Protein AF-A0A848P6I9-F1 (afdb_monomer)

Radius of gyration: 17.25 Å; Cα contacts (8 Å, |Δi|>4): 77; chains: 1; bounding box: 46×37×54 Å

pLDDT: mean 82.6, std 16.69, range [37.19, 96.75]

Organism: NCBI:txid190721

Secondary structure (DSSP, 8-state):
--------PPP-----HHHHHHHHHHHHHHHHHHHHHHHHH----HHHHHHIIIIIITTS-HHHHHHHHHHHHHHHHHHHTT----TTT--HHHHHTT-

Structure (mmCIF, N/CA/C/O backbone):
data_AF-A0A848P6I9-F1
#
_entry.id   AF-A0A848P6I9-F1
#
loop_
_atom_site.group_PDB
_atom_site.id
_atom_site.type_symbol
_atom_site.label_atom_id
_atom_site.label_alt_id
_atom_site.label_comp_id
_atom_site.label_asym_id
_atom_site.label_entity_id
_atom_site.label_seq_id
_atom_site.pdbx_PDB_ins_code
_atom_site.Cartn_x
_atom_site.Cartn_y
_atom_site.Cartn_z
_atom_site.occupancy
_atom_site.B_iso_or_equiv
_atom_site.auth_seq_id
_atom_site.auth_comp_id
_atom_site.auth_asym_id
_atom_site.auth_atom_id
_atom_site.pdbx_PDB_model_num
ATOM 1 N N . MET A 1 1 ? 28.648 28.139 -34.231 1.00 37.56 1 MET A N 1
ATOM 2 C CA . MET A 1 1 ? 28.642 27.137 -33.144 1.00 37.56 1 MET A CA 1
ATOM 3 C C . MET A 1 1 ? 27.203 27.001 -32.671 1.00 37.56 1 MET A C 1
ATOM 5 O O . MET A 1 1 ? 26.698 27.928 -32.055 1.00 37.56 1 MET A O 1
ATOM 9 N N . GLN A 1 2 ? 26.498 25.951 -33.099 1.00 37.19 2 GLN A N 1
ATOM 10 C CA . GLN A 1 2 ? 25.081 25.736 -32.779 1.00 37.19 2 GLN A CA 1
ATOM 11 C C . GLN A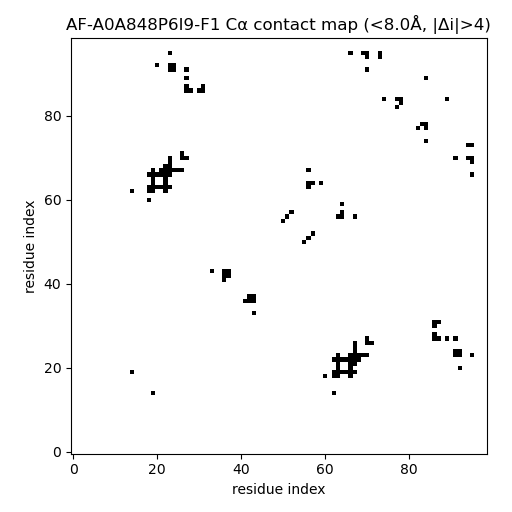 1 2 ? 24.956 24.775 -31.595 1.00 37.19 2 GLN A C 1
ATOM 13 O O . GLN A 1 2 ? 25.597 23.728 -31.566 1.00 37.19 2 GLN A O 1
ATOM 18 N N . PHE A 1 3 ? 24.135 25.170 -30.624 1.00 42.81 3 PHE A N 1
ATOM 19 C CA . PHE A 1 3 ? 23.720 24.360 -29.488 1.00 42.81 3 PHE A CA 1
ATOM 20 C C . PHE A 1 3 ? 22.818 23.219 -29.966 1.00 42.81 3 PHE A C 1
ATOM 22 O O . PHE A 1 3 ? 21.807 23.469 -30.617 1.00 42.81 3 PHE A O 1
ATOM 29 N N . ALA A 1 4 ? 23.143 21.984 -29.593 1.00 39.16 4 ALA A N 1
ATOM 30 C CA . ALA A 1 4 ? 22.232 20.852 -29.709 1.00 39.16 4 ALA A CA 1
ATOM 31 C C . ALA A 1 4 ? 22.104 20.177 -28.338 1.00 39.16 4 ALA A C 1
ATOM 33 O O . ALA A 1 4 ? 22.906 19.327 -27.961 1.00 39.16 4 ALA A O 1
ATOM 34 N N . HIS A 1 5 ? 21.089 20.583 -27.572 1.00 48.22 5 HIS A N 1
ATOM 35 C C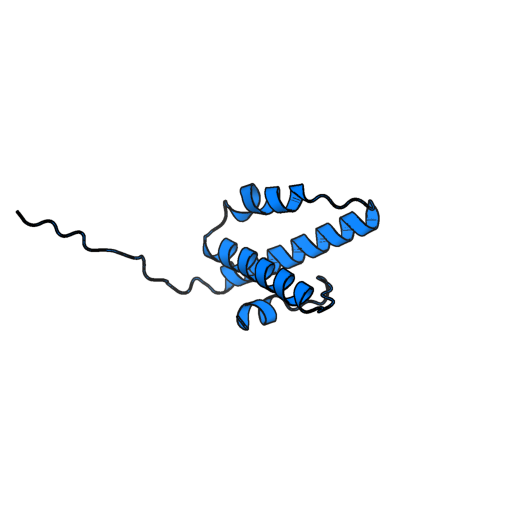A . HIS A 1 5 ? 20.537 19.760 -26.499 1.00 48.22 5 HIS A CA 1
ATOM 36 C C . HIS A 1 5 ? 19.760 18.613 -27.153 1.00 48.22 5 HIS A C 1
ATOM 38 O O . HIS A 1 5 ? 18.611 18.785 -27.553 1.00 48.22 5 HIS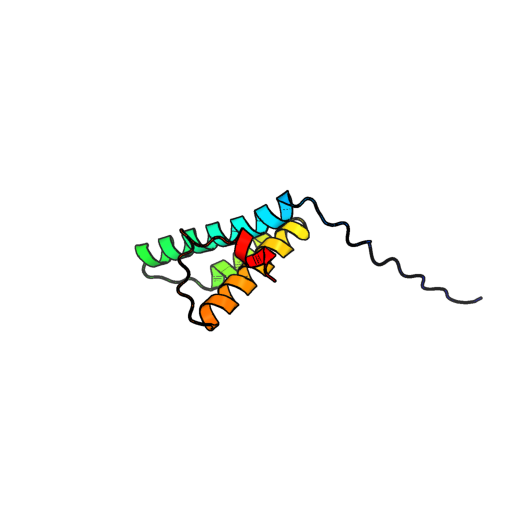 A O 1
ATOM 44 N N . SER A 1 6 ? 20.403 17.455 -27.307 1.00 46.88 6 SER A N 1
ATOM 45 C CA . SER A 1 6 ? 19.722 16.220 -27.694 1.00 46.88 6 SER A CA 1
ATOM 46 C C . SER A 1 6 ? 19.358 15.461 -26.423 1.00 46.88 6 SER A C 1
ATOM 48 O O . SER A 1 6 ? 20.207 15.039 -25.640 1.00 46.88 6 SER A O 1
ATOM 50 N N . GLY A 1 7 ? 18.053 15.394 -26.173 1.00 52.12 7 GLY A N 1
ATOM 51 C CA . GLY A 1 7 ? 17.484 14.696 -25.039 1.00 52.12 7 GLY A CA 1
ATOM 52 C C . GLY A 1 7 ? 17.762 13.200 -25.101 1.00 52.12 7 GLY A C 1
ATOM 53 O O . GLY A 1 7 ? 17.514 12.546 -26.109 1.00 52.12 7 GLY A O 1
ATOM 54 N N . HIS A 1 8 ? 18.168 12.653 -23.964 1.00 45.28 8 HIS A N 1
ATOM 55 C CA . HIS A 1 8 ? 17.961 11.250 -23.655 1.00 45.28 8 HIS A CA 1
ATOM 56 C C . HIS A 1 8 ? 17.001 11.179 -22.474 1.00 45.28 8 HIS A C 1
ATOM 58 O O . HIS A 1 8 ? 17.391 11.214 -21.311 1.00 45.28 8 HIS A O 1
ATOM 64 N N . ARG A 1 9 ? 15.707 11.092 -22.792 1.00 52.47 9 ARG A N 1
ATOM 65 C CA . ARG A 1 9 ? 14.740 10.472 -21.888 1.00 52.47 9 ARG A CA 1
ATOM 66 C C . ARG A 1 9 ? 15.190 9.008 -21.790 1.00 52.47 9 ARG A C 1
ATOM 68 O O . ARG A 1 9 ? 15.261 8.372 -22.845 1.00 52.47 9 ARG A O 1
ATOM 75 N N . PRO A 1 10 ? 15.578 8.473 -20.618 1.00 52.16 10 PRO A N 1
ATOM 76 C CA . PRO A 1 10 ? 15.892 7.056 -20.540 1.00 52.16 10 PRO A CA 1
ATOM 77 C C . PRO A 1 10 ? 14.640 6.305 -20.983 1.00 52.16 10 PRO A C 1
ATOM 79 O O . PRO A 1 10 ? 13.532 6.623 -20.542 1.00 52.16 10 PRO A O 1
ATOM 82 N N . ALA A 1 11 ? 14.817 5.387 -21.932 1.00 52.06 11 ALA A N 1
ATOM 83 C CA . ALA A 1 11 ? 13.762 4.497 -22.373 1.00 52.06 11 ALA A CA 1
ATOM 84 C C . ALA A 1 11 ? 13.086 3.913 -21.128 1.00 52.06 11 ALA A C 1
ATOM 86 O O . ALA A 1 11 ? 13.770 3.382 -20.251 1.00 52.06 11 ALA A O 1
ATOM 87 N N . SER A 1 12 ? 11.763 4.053 -21.040 1.00 55.94 12 SER A N 1
ATOM 88 C CA . SER A 1 12 ? 10.929 3.312 -20.102 1.00 55.94 12 SER A CA 1
ATOM 89 C C . SER A 1 12 ? 11.064 1.832 -20.447 1.00 55.94 12 SER A C 1
ATOM 91 O O . SER A 1 12 ? 10.238 1.272 -21.161 1.00 55.94 12 SER A O 1
ATOM 93 N N . TYR A 1 13 ? 12.159 1.207 -20.019 1.00 50.09 13 TYR A N 1
ATOM 94 C CA . TYR A 1 13 ? 12.227 -0.237 -19.971 1.00 50.09 13 TYR A CA 1
ATOM 95 C C . TYR A 1 13 ? 11.110 -0.659 -19.021 1.00 50.09 13 TYR A C 1
ATOM 97 O O . TYR A 1 13 ? 11.087 -0.161 -17.894 1.00 50.09 13 TYR A O 1
ATOM 105 N N . PRO A 1 14 ? 10.158 -1.506 -19.454 1.00 56.78 14 PRO A N 1
ATOM 106 C CA . PRO A 1 14 ? 9.246 -2.120 -18.517 1.00 56.78 14 PRO A CA 1
ATOM 107 C C . PRO A 1 14 ? 10.126 -2.917 -17.571 1.00 56.78 14 PRO A C 1
ATOM 109 O O . PRO A 1 14 ? 10.786 -3.892 -17.940 1.00 56.78 14 PRO A O 1
ATOM 112 N N . SER A 1 15 ? 10.224 -2.404 -16.364 1.00 53.44 15 SER A N 1
ATOM 113 C CA . SER A 1 15 ? 11.0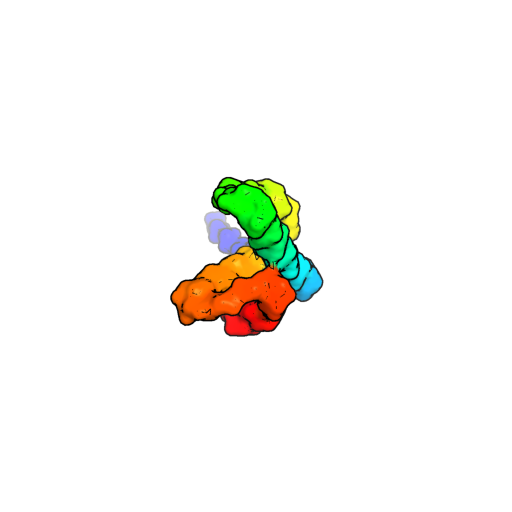48 -2.982 -15.336 1.00 53.44 15 SER A CA 1
ATOM 114 C C . SER A 1 15 ? 10.553 -4.384 -15.022 1.00 53.44 15 SER A C 1
ATOM 116 O O . SER A 1 15 ? 9.392 -4.704 -15.303 1.00 53.44 15 SER A O 1
ATOM 118 N N . PRO A 1 16 ? 11.403 -5.256 -14.456 1.00 62.28 16 PRO A N 1
ATOM 119 C CA . PRO A 1 16 ? 10.999 -6.618 -14.168 1.00 62.28 16 PRO A CA 1
ATOM 120 C C . PRO A 1 16 ? 9.690 -6.582 -13.367 1.00 62.28 16 PRO A C 1
ATOM 122 O O . PRO A 1 16 ? 9.686 -5.977 -12.288 1.00 62.28 16 PRO A O 1
ATOM 125 N N . PRO A 1 17 ? 8.606 -7.229 -13.844 1.00 71.12 17 PRO A N 1
ATOM 126 C CA . PRO A 1 17 ? 7.286 -7.182 -13.205 1.00 71.12 17 PRO A CA 1
ATOM 127 C C . PRO A 1 17 ? 7.356 -7.457 -11.698 1.00 71.12 17 PRO A C 1
ATOM 129 O O . PRO A 1 17 ? 6.624 -6.882 -10.903 1.00 71.12 17 PRO A O 1
ATOM 132 N N . LYS A 1 18 ? 8.347 -8.262 -11.302 1.00 89.62 18 LYS A N 1
ATOM 133 C CA . LYS A 1 18 ? 8.658 -8.638 -9.926 1.00 89.62 18 LYS A CA 1
ATOM 134 C C . LYS A 1 18 ? 8.897 -7.458 -8.976 1.00 89.62 18 LYS A C 1
ATOM 136 O O . LYS A 1 18 ? 8.465 -7.554 -7.834 1.00 89.62 18 LYS A O 1
ATOM 141 N N . LEU A 1 19 ? 9.586 -6.384 -9.382 1.00 92.94 19 LEU A N 1
ATOM 142 C CA . LEU A 1 19 ? 9.873 -5.260 -8.470 1.00 92.94 19 LEU A CA 1
ATOM 143 C C . LEU A 1 19 ? 8.647 -4.375 -8.258 1.00 92.94 19 LEU A C 1
ATOM 145 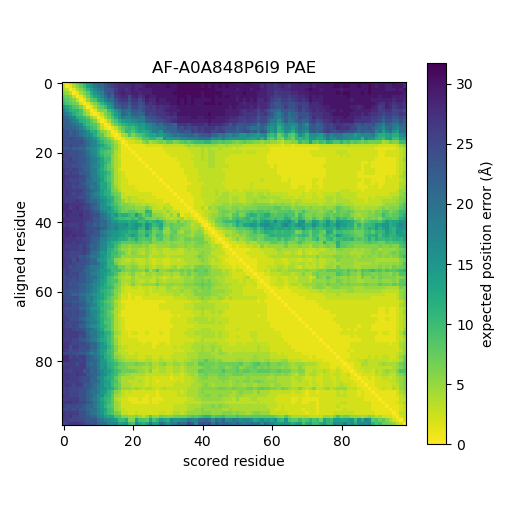O O . LEU A 1 19 ? 8.343 -4.022 -7.121 1.00 92.94 19 LEU A O 1
ATOM 149 N N . TYR A 1 20 ? 7.926 -4.084 -9.337 1.00 93.94 20 TYR A N 1
ATOM 150 C CA . TYR A 1 20 ? 6.666 -3.351 -9.281 1.00 93.94 20 TYR A CA 1
ATOM 151 C C . TYR A 1 20 ? 5.624 -4.096 -8.435 1.00 93.94 20 TYR A C 1
ATOM 153 O O . TYR A 1 20 ? 5.098 -3.557 -7.461 1.00 93.94 20 TYR A O 1
ATOM 161 N N . GLU A 1 21 ? 5.399 -5.383 -8.722 1.00 95.69 21 GLU A N 1
ATOM 162 C CA . GLU A 1 21 ? 4.483 -6.227 -7.946 1.00 95.69 21 GLU A CA 1
ATOM 163 C C . GLU A 1 21 ? 4.922 -6.347 -6.477 1.00 95.69 21 GLU A C 1
ATOM 165 O O . GLU A 1 21 ? 4.081 -6.331 -5.576 1.00 95.69 21 GLU A O 1
ATOM 170 N N . ALA A 1 22 ? 6.232 -6.411 -6.201 1.00 95.50 22 ALA A N 1
ATOM 171 C CA . ALA A 1 22 ? 6.744 -6.417 -4.832 1.00 95.50 22 ALA A CA 1
ATOM 172 C C . ALA A 1 22 ? 6.411 -5.122 -4.076 1.00 95.50 22 ALA A C 1
ATOM 174 O O . ALA A 1 22 ? 6.034 -5.204 -2.904 1.00 95.50 22 ALA A O 1
ATOM 175 N N . GLY A 1 23 ? 6.504 -3.961 -4.732 1.00 95.62 23 GLY A N 1
ATOM 176 C CA . GLY A 1 23 ? 6.097 -2.670 -4.175 1.00 95.62 23 GLY A CA 1
ATOM 177 C C . GLY A 1 23 ? 4.606 -2.617 -3.846 1.00 95.62 23 GLY A C 1
ATOM 178 O O . GLY A 1 23 ? 4.226 -2.290 -2.720 1.00 95.62 23 GLY A O 1
ATOM 179 N N . ALA A 1 24 ? 3.759 -3.046 -4.784 1.00 96.75 24 ALA A N 1
ATOM 180 C CA . ALA A 1 24 ? 2.309 -3.103 -4.591 1.00 96.75 24 ALA A CA 1
ATOM 181 C C . ALA A 1 24 ? 1.917 -4.032 -3.425 1.00 96.75 24 ALA A C 1
ATOM 183 O O . ALA A 1 24 ? 1.136 -3.675 -2.539 1.00 96.75 24 ALA A O 1
ATOM 184 N N . LEU A 1 25 ? 2.529 -5.218 -3.356 1.00 96.25 25 LEU A N 1
ATOM 185 C CA . LEU A 1 25 ? 2.330 -6.153 -2.246 1.00 96.25 25 LEU A CA 1
ATOM 186 C C . LEU A 1 25 ? 2.856 -5.606 -0.914 1.00 96.25 25 LEU A C 1
ATOM 188 O O . LEU A 1 25 ? 2.316 -5.942 0.142 1.00 96.25 25 LEU A O 1
ATOM 192 N N . ALA A 1 26 ? 3.913 -4.796 -0.929 1.00 95.88 26 ALA A N 1
ATOM 193 C CA . ALA A 1 26 ? 4.444 -4.181 0.279 1.00 95.88 26 ALA A CA 1
ATOM 194 C C . ALA A 1 26 ? 3.475 -3.164 0.881 1.00 95.88 26 ALA A C 1
ATOM 196 O O . ALA A 1 26 ? 3.294 -3.176 2.099 1.00 95.88 26 ALA A O 1
ATOM 197 N N . LEU A 1 27 ? 2.775 -2.376 0.060 1.00 96.44 27 LEU A N 1
ATOM 198 C CA . LEU A 1 27 ? 1.702 -1.524 0.565 1.00 96.44 27 LEU A CA 1
ATOM 199 C C . LEU A 1 27 ? 0.606 -2.350 1.240 1.00 96.44 27 LEU A C 1
ATOM 201 O O . LEU A 1 27 ? 0.200 -2.033 2.356 1.00 96.44 27 LEU A O 1
ATOM 205 N N . ARG A 1 28 ? 0.131 -3.425 0.601 1.00 96.25 28 ARG A N 1
ATOM 206 C CA . ARG A 1 28 ? -0.905 -4.278 1.204 1.00 96.25 28 ARG A CA 1
ATOM 207 C C . ARG A 1 28 ? -0.470 -4.794 2.580 1.00 96.25 28 ARG A C 1
ATOM 209 O O . ARG A 1 28 ? -1.257 -4.755 3.523 1.00 96.25 28 ARG A O 1
ATOM 216 N N . ARG A 1 29 ? 0.790 -5.221 2.723 1.00 95.25 29 ARG A N 1
ATOM 217 C CA . ARG A 1 29 ? 1.354 -5.635 4.022 1.00 95.25 29 ARG A CA 1
ATOM 218 C C . ARG A 1 29 ? 1.399 -4.485 5.027 1.00 95.25 29 ARG A C 1
ATOM 220 O O . ARG A 1 29 ? 1.046 -4.698 6.184 1.00 95.25 29 ARG A O 1
ATOM 227 N N . PHE A 1 30 ? 1.798 -3.289 4.596 1.00 93.12 30 PHE A N 1
ATOM 228 C CA . PHE A 1 30 ? 1.773 -2.092 5.434 1.00 93.12 30 PHE A CA 1
ATOM 229 C C . PHE A 1 30 ? 0.355 -1.825 5.960 1.00 93.12 30 PHE A C 1
ATOM 231 O O . PHE A 1 30 ? 0.162 -1.751 7.170 1.00 93.12 30 PHE A O 1
ATOM 238 N N . LEU A 1 31 ? -0.659 -1.818 5.088 1.00 92.44 31 LEU A N 1
ATOM 239 C CA . LEU A 1 31 ? -2.060 -1.613 5.475 1.00 92.44 31 LEU A CA 1
ATOM 240 C C . LEU A 1 31 ? -2.557 -2.675 6.469 1.00 92.44 31 LEU A C 1
ATOM 242 O O . LEU A 1 31 ? -3.203 -2.336 7.460 1.00 92.44 31 LEU A O 1
ATOM 246 N N . GLN A 1 32 ? -2.211 -3.949 6.259 1.00 92.50 32 GLN A N 1
ATOM 247 C CA . GLN A 1 32 ? -2.537 -5.031 7.199 1.00 92.50 32 GLN A CA 1
ATOM 248 C C . GLN A 1 32 ? -1.911 -4.799 8.582 1.00 92.50 32 GLN A C 1
ATOM 250 O O . GLN A 1 32 ? -2.561 -5.012 9.610 1.00 92.50 32 GLN A O 1
ATOM 255 N N . GLN A 1 33 ? -0.648 -4.365 8.625 1.00 89.12 33 GLN A N 1
ATOM 256 C CA . GLN A 1 33 ? 0.051 -4.058 9.872 1.00 89.12 33 GLN A CA 1
ATOM 257 C C . GLN A 1 33 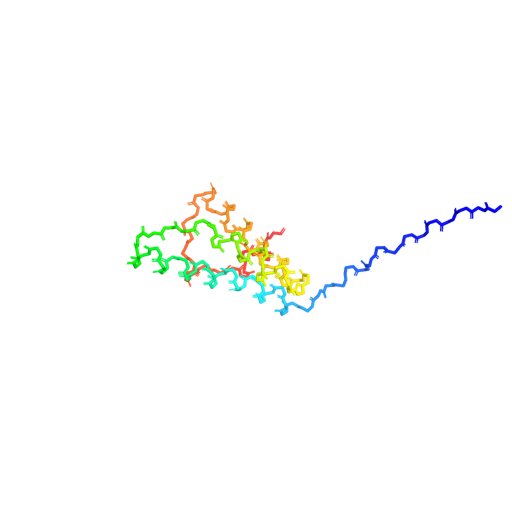? -0.567 -2.847 10.572 1.00 89.12 33 GLN A C 1
ATOM 259 O O . GLN A 1 33 ? -0.827 -2.918 11.774 1.00 89.12 33 GLN A O 1
ATOM 264 N N . THR A 1 34 ? -0.874 -1.780 9.832 1.00 87.75 34 THR A N 1
ATOM 265 C CA . THR A 1 34 ? -1.556 -0.595 10.360 1.00 87.75 34 THR A CA 1
ATOM 266 C C . THR A 1 34 ? -2.919 -0.963 10.933 1.00 87.75 34 THR A C 1
ATOM 268 O O . THR A 1 34 ? -3.195 -0.634 12.081 1.00 87.75 34 THR A O 1
ATOM 271 N N . GLN A 1 35 ? -3.746 -1.717 10.204 1.00 87.19 35 GLN A N 1
ATOM 272 C CA . GLN A 1 35 ? -5.067 -2.141 10.675 1.00 87.19 35 GLN A CA 1
ATOM 273 C C . GLN A 1 35 ? -4.969 -3.003 11.941 1.00 87.19 35 GLN A C 1
ATOM 275 O O . GLN A 1 35 ? -5.732 -2.815 12.888 1.00 87.19 35 GLN A O 1
ATOM 280 N N . LYS A 1 36 ? -4.000 -3.926 11.996 1.00 85.31 36 LYS A N 1
ATOM 281 C CA . LYS A 1 36 ? -3.734 -4.747 13.186 1.00 85.31 36 LYS A CA 1
ATOM 282 C C . LYS A 1 36 ? -3.266 -3.907 14.373 1.00 85.31 36 LYS A C 1
ATOM 284 O O . LYS A 1 36 ? -3.648 -4.215 15.501 1.00 85.31 36 LYS A O 1
ATOM 289 N N . SER A 1 37 ? -2.452 -2.880 14.127 1.00 81.56 37 SER A N 1
ATOM 290 C CA . SER A 1 37 ? -2.020 -1.925 15.147 1.00 81.56 37 SER A CA 1
ATOM 291 C C . SER A 1 37 ? -3.220 -1.154 15.689 1.00 81.56 37 SER A C 1
ATOM 293 O O . SER A 1 37 ? -3.526 -1.294 16.867 1.00 81.56 37 SER A O 1
ATOM 295 N N . VAL A 1 38 ? -4.001 -0.497 14.822 1.00 82.94 38 VAL A N 1
ATOM 296 C CA . VAL A 1 38 ? -5.210 0.252 15.212 1.00 82.94 38 VAL A CA 1
ATOM 297 C C . VAL A 1 38 ? -6.199 -0.631 15.970 1.00 82.94 38 VAL A C 1
ATOM 299 O O . VAL A 1 38 ? -6.731 -0.213 16.991 1.00 82.94 38 VAL A O 1
ATOM 302 N N . TYR A 1 39 ? -6.430 -1.870 15.532 1.00 81.00 39 TYR A N 1
ATOM 303 C CA . TYR A 1 39 ? -7.331 -2.782 16.240 1.00 81.00 39 TYR A CA 1
ATOM 304 C C . TYR A 1 39 ? -6.849 -3.104 17.665 1.00 81.00 39 TYR A C 1
ATOM 306 O O . TYR A 1 39 ? -7.660 -3.240 18.578 1.00 81.00 39 TYR A O 1
ATOM 314 N N . ARG A 1 40 ? -5.531 -3.237 17.863 1.00 80.62 40 ARG A N 1
ATOM 315 C CA . ARG A 1 40 ? -4.929 -3.613 19.151 1.00 80.62 40 ARG A CA 1
ATOM 316 C C . ARG A 1 40 ? -4.743 -2.430 20.095 1.00 80.62 40 ARG A C 1
ATOM 318 O O . ARG A 1 40 ? -5.035 -2.571 21.276 1.00 80.62 40 ARG A O 1
ATOM 325 N N . SER A 1 41 ? -4.240 -1.305 19.597 1.00 80.38 41 SER A N 1
ATOM 326 C CA . SER A 1 41 ? -3.908 -0.125 20.403 1.00 80.38 41 SER A CA 1
ATOM 327 C C . SER A 1 41 ? -5.003 0.941 20.405 1.00 80.38 41 SER A C 1
ATOM 329 O O . SER A 1 41 ? -4.954 1.838 21.234 1.00 80.38 41 SER A O 1
ATOM 331 N N . ARG A 1 42 ? -5.995 0.855 19.503 1.00 75.69 42 ARG A N 1
ATOM 332 C CA . ARG A 1 42 ? -6.987 1.913 19.212 1.00 75.69 42 ARG A CA 1
ATOM 333 C C . ARG A 1 42 ? -6.377 3.242 18.762 1.00 75.69 42 ARG A C 1
ATOM 335 O O . ARG A 1 42 ? -7.070 4.254 18.742 1.00 75.69 42 ARG A O 1
ATOM 342 N N . GLU A 1 43 ? -5.119 3.234 18.336 1.00 74.25 43 GLU A N 1
ATOM 343 C CA . GLU A 1 43 ? -4.417 4.440 17.912 1.00 74.25 43 GLU A CA 1
ATOM 344 C C . GLU A 1 43 ? -4.036 4.361 16.436 1.00 74.25 43 GLU A C 1
ATOM 346 O O . GLU A 1 43 ? -3.268 3.495 16.003 1.00 74.25 43 GLU A O 1
ATOM 351 N N . PHE A 1 44 ? -4.559 5.307 15.658 1.00 72.31 44 PHE A N 1
ATOM 352 C CA . PHE A 1 44 ? -4.098 5.554 14.301 1.00 72.31 44 PHE A CA 1
ATOM 353 C C . PHE A 1 44 ? -2.939 6.547 14.334 1.00 72.31 44 PHE A C 1
ATOM 355 O O . PHE A 1 44 ? -3.057 7.626 14.909 1.00 72.31 44 PHE A O 1
ATOM 362 N N . HIS A 1 45 ? -1.833 6.186 13.688 1.00 77.19 45 HIS A N 1
ATOM 363 C CA . HIS A 1 45 ? -0.618 6.993 13.646 1.00 77.19 45 HIS A CA 1
ATOM 364 C C . HIS A 1 45 ? -0.340 7.451 12.207 1.00 77.19 45 HIS A C 1
ATOM 366 O O . HIS A 1 45 ? 0.464 6.827 11.511 1.00 77.19 45 HIS A O 1
ATOM 372 N N . PRO A 1 46 ? -0.976 8.548 11.747 1.00 71.38 46 PRO A N 1
ATOM 373 C CA . PRO A 1 46 ? -0.733 9.113 10.421 1.00 71.38 46 PRO A CA 1
ATOM 374 C C . PRO A 1 46 ? 0.753 9.322 10.066 1.00 71.38 46 PRO A C 1
ATOM 376 O O . PRO A 1 46 ? 1.111 9.074 8.913 1.00 71.38 46 PRO A O 1
ATOM 379 N N . PRO A 1 47 ? 1.645 9.726 11.004 1.00 84.75 47 PRO A N 1
ATOM 380 C CA . PRO A 1 47 ? 3.061 9.917 10.693 1.00 84.75 47 PRO A CA 1
ATOM 381 C C . PRO A 1 47 ? 3.775 8.665 10.170 1.00 84.75 47 PRO A C 1
ATOM 383 O O . PRO A 1 47 ? 4.706 8.809 9.386 1.00 84.75 47 PRO A O 1
ATOM 386 N N . LEU A 1 48 ? 3.316 7.456 10.519 1.00 81.69 48 LEU A N 1
ATOM 387 C CA . LEU A 1 48 ? 3.946 6.208 10.069 1.00 81.69 48 LEU A CA 1
ATOM 388 C C . LEU A 1 48 ? 3.852 6.011 8.554 1.00 81.69 48 LEU A C 1
ATOM 390 O O . LEU A 1 48 ? 4.770 5.469 7.949 1.00 81.69 48 LEU A O 1
ATOM 394 N N . LEU A 1 49 ? 2.760 6.455 7.920 1.00 84.00 49 LEU A N 1
ATOM 395 C CA . LEU A 1 49 ? 2.653 6.385 6.460 1.00 84.00 49 LEU A CA 1
ATOM 396 C C . LEU A 1 49 ? 3.647 7.343 5.800 1.00 84.00 49 LEU A C 1
ATOM 398 O 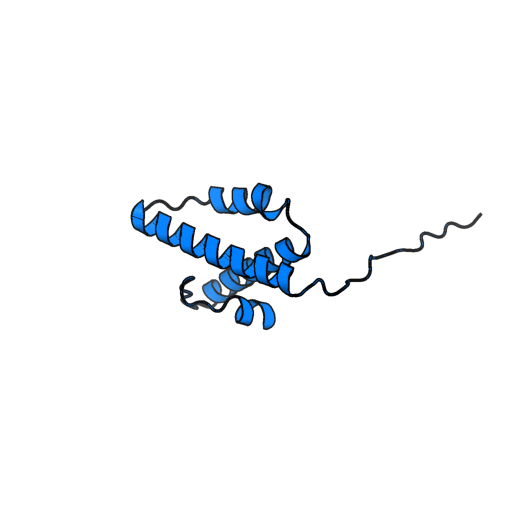O . LEU A 1 49 ? 4.298 6.975 4.826 1.00 84.00 49 LEU A O 1
ATOM 402 N N . ARG A 1 50 ? 3.788 8.554 6.349 1.00 86.31 50 ARG A N 1
ATOM 403 C CA . ARG A 1 50 ? 4.771 9.522 5.856 1.00 86.31 50 ARG A CA 1
ATOM 404 C C . ARG A 1 50 ? 6.190 8.984 6.019 1.00 86.31 50 ARG A C 1
ATOM 406 O O . ARG A 1 50 ? 6.942 8.990 5.058 1.00 86.31 50 ARG A O 1
ATOM 413 N N . GLU A 1 51 ? 6.521 8.447 7.189 1.00 87.44 51 GLU A N 1
ATOM 414 C CA . GLU A 1 51 ? 7.820 7.821 7.446 1.00 87.44 51 GLU A CA 1
ATOM 415 C C . GLU A 1 51 ? 8.100 6.665 6.472 1.00 87.44 51 GLU A C 1
ATOM 417 O O . GLU A 1 51 ? 9.183 6.581 5.890 1.00 87.44 51 GLU A O 1
ATOM 422 N N . GLN A 1 52 ? 7.102 5.811 6.228 1.00 87.31 52 GLN A N 1
ATOM 423 C CA . GLN A 1 52 ? 7.220 4.707 5.283 1.00 87.31 52 GLN A CA 1
ATOM 424 C C . GLN A 1 52 ? 7.544 5.197 3.868 1.00 87.31 52 GLN A C 1
ATOM 426 O O . GLN A 1 52 ? 8.397 4.611 3.204 1.00 87.31 52 GLN A O 1
ATOM 431 N N . ILE A 1 53 ? 6.885 6.261 3.407 1.00 87.06 53 ILE A N 1
ATOM 432 C CA . ILE A 1 53 ? 7.114 6.834 2.077 1.00 87.06 53 ILE A CA 1
ATOM 433 C C . ILE A 1 53 ? 8.492 7.505 2.012 1.00 87.06 53 ILE A C 1
ATOM 435 O O . ILE A 1 53 ? 9.280 7.203 1.113 1.00 87.06 53 ILE A O 1
ATOM 439 N N . ASP A 1 54 ? 8.794 8.366 2.983 1.00 88.00 54 ASP A N 1
ATOM 440 C CA . ASP A 1 54 ? 9.951 9.261 2.950 1.00 88.00 54 ASP A CA 1
ATOM 441 C C . ASP A 1 54 ? 11.274 8.548 3.252 1.00 88.00 54 ASP A C 1
ATOM 443 O O . ASP A 1 54 ? 12.308 8.963 2.726 1.00 88.00 54 ASP A O 1
ATOM 447 N N . TYR A 1 55 ? 11.262 7.465 4.038 1.00 85.75 55 TYR A N 1
ATOM 448 C CA . TYR A 1 55 ? 12.487 6.775 4.465 1.00 85.75 55 TYR A CA 1
ATOM 449 C C . TYR A 1 55 ? 12.592 5.331 3.979 1.00 85.75 55 TYR A C 1
ATOM 451 O O . TYR A 1 55 ? 13.667 4.914 3.560 1.00 85.75 55 TYR A O 1
ATOM 459 N N . ASN A 1 56 ? 11.509 4.553 4.011 1.00 85.56 56 ASN A N 1
ATOM 460 C CA . ASN A 1 56 ? 11.599 3.125 3.682 1.00 85.56 56 ASN A CA 1
ATOM 461 C C . ASN A 1 56 ? 11.422 2.869 2.185 1.00 85.56 56 ASN A C 1
ATOM 463 O O . ASN A 1 56 ? 12.156 2.082 1.593 1.00 85.56 56 ASN A O 1
ATOM 467 N N . VAL A 1 57 ? 10.451 3.535 1.561 1.00 87.88 57 VAL A N 1
ATOM 468 C CA . VAL A 1 57 ? 10.136 3.354 0.141 1.00 87.88 57 VAL A CA 1
ATOM 469 C C . VAL A 1 57 ? 11.056 4.205 -0.729 1.00 87.88 57 VAL A C 1
ATOM 471 O O . VAL A 1 57 ? 11.545 3.714 -1.741 1.00 87.88 57 VAL A O 1
ATOM 474 N N . SER A 1 58 ? 11.358 5.442 -0.333 1.00 85.19 58 SER A N 1
ATOM 475 C CA . SER A 1 58 ? 12.196 6.375 -1.104 1.00 85.19 58 SER A CA 1
ATOM 476 C C . SER A 1 58 ? 13.583 5.826 -1.477 1.00 85.19 58 SER A C 1
ATOM 478 O O . SER A 1 58 ? 14.080 6.153 -2.559 1.00 85.19 58 SER A O 1
ATOM 480 N N . LEU A 1 59 ? 14.162 4.965 -0.631 1.00 89.56 59 LEU A N 1
ATOM 481 C CA . LEU A 1 59 ? 15.477 4.335 -0.805 1.00 89.56 59 LEU A CA 1
ATOM 482 C C . LEU A 1 59 ? 15.473 3.128 -1.758 1.00 89.56 59 LEU A C 1
ATOM 484 O O . LEU A 1 59 ? 16.534 2.605 -2.098 1.00 89.56 59 LEU A O 1
ATOM 488 N N . LEU A 1 60 ? 14.298 2.664 -2.185 1.00 92.56 60 LEU A N 1
ATOM 489 C CA . LEU A 1 60 ? 14.145 1.476 -3.023 1.00 92.56 60 LEU A CA 1
ATOM 490 C C . LEU A 1 60 ? 14.156 1.823 -4.523 1.00 92.56 60 LEU A C 1
ATOM 492 O O . LEU A 1 60 ? 13.958 2.983 -4.902 1.00 92.56 60 LEU A O 1
ATOM 496 N N . PRO A 1 61 ? 14.378 0.828 -5.409 1.00 94.31 61 PRO A N 1
ATOM 497 C CA . PRO A 1 61 ? 14.348 1.039 -6.855 1.00 94.31 61 PRO A CA 1
ATOM 498 C C . PRO A 1 61 ? 13.062 1.725 -7.328 1.00 94.31 61 PRO A C 1
ATOM 500 O O . PRO A 1 61 ? 11.988 1.511 -6.763 1.00 94.31 61 PRO A O 1
ATOM 503 N N . LEU A 1 62 ? 13.160 2.528 -8.394 1.00 91.44 62 LEU A N 1
ATOM 504 C CA . LEU A 1 62 ? 12.045 3.334 -8.910 1.00 91.44 62 LEU A CA 1
ATOM 505 C C . LEU A 1 62 ? 10.765 2.518 -9.136 1.00 91.44 62 LEU A C 1
ATOM 507 O O . LEU A 1 62 ? 9.690 2.988 -8.793 1.00 91.44 62 LEU A O 1
ATOM 511 N N . ASP A 1 63 ? 10.882 1.288 -9.618 1.00 90.69 63 ASP A N 1
ATOM 512 C CA . ASP A 1 63 ? 9.720 0.455 -9.961 1.00 90.69 63 ASP A CA 1
ATOM 513 C C . ASP A 1 63 ? 9.015 -0.098 -8.739 1.00 90.69 63 ASP A C 1
ATOM 515 O O . ASP A 1 63 ? 7.791 -0.180 -8.701 1.00 90.69 63 ASP A O 1
ATOM 519 N N . TYR A 1 64 ? 9.796 -0.440 -7.716 1.00 94.06 64 TYR A N 1
ATOM 520 C CA . TYR A 1 64 ? 9.242 -0.802 -6.425 1.00 94.06 64 TYR A CA 1
ATOM 521 C C . TYR A 1 64 ? 8.452 0.377 -5.852 1.00 94.06 64 TYR A C 1
ATOM 523 O O . TYR A 1 64 ? 7.331 0.206 -5.375 1.00 94.06 64 TYR A O 1
ATOM 531 N N . ARG A 1 65 ? 9.018 1.588 -5.934 1.00 93.88 65 ARG A N 1
ATOM 532 C CA . ARG A 1 65 ? 8.342 2.813 -5.486 1.00 93.88 65 ARG A CA 1
ATOM 533 C C . ARG A 1 65 ? 7.059 3.059 -6.273 1.00 93.88 65 ARG A C 1
ATOM 535 O O . ARG A 1 65 ? 6.037 3.330 -5.656 1.00 93.88 65 ARG A O 1
ATOM 542 N N . ALA A 1 66 ? 7.102 2.907 -7.596 1.00 93.81 66 ALA A N 1
ATOM 543 C CA . ALA A 1 66 ? 5.934 3.043 -8.460 1.00 93.81 66 ALA A CA 1
ATOM 544 C C . ALA A 1 66 ? 4.824 2.065 -8.053 1.00 93.81 66 ALA A C 1
ATOM 546 O O . ALA A 1 66 ? 3.723 2.500 -7.748 1.00 93.81 66 ALA A O 1
ATOM 547 N N . GLY A 1 67 ? 5.132 0.772 -7.909 1.00 95.44 67 GLY A N 1
ATOM 548 C CA . GLY A 1 67 ? 4.134 -0.218 -7.499 1.00 95.44 67 GLY A CA 1
ATOM 549 C C . GLY A 1 67 ? 3.539 0.049 -6.116 1.00 95.44 67 GLY A C 1
ATOM 550 O O . GLY A 1 67 ? 2.341 -0.136 -5.912 1.00 95.44 67 GLY A O 1
ATOM 551 N N . PHE A 1 68 ? 4.349 0.526 -5.163 1.00 95.94 68 PHE A N 1
ATOM 552 C CA . PHE A 1 68 ? 3.856 0.930 -3.844 1.00 95.94 68 PHE A CA 1
ATOM 553 C C . PHE A 1 68 ? 2.896 2.128 -3.933 1.00 95.94 68 PHE A C 1
ATOM 555 O O . PHE A 1 68 ? 1.834 2.113 -3.310 1.00 95.94 68 PHE A O 1
ATOM 562 N N . MET A 1 69 ? 3.262 3.156 -4.704 1.00 95.38 69 MET A N 1
ATOM 563 C CA . MET A 1 69 ? 2.474 4.385 -4.847 1.00 95.38 69 MET A CA 1
ATOM 564 C C . MET A 1 69 ? 1.192 4.170 -5.656 1.00 95.38 69 MET A C 1
ATOM 566 O O . MET A 1 69 ? 0.147 4.681 -5.257 1.00 95.38 69 MET A O 1
ATOM 570 N 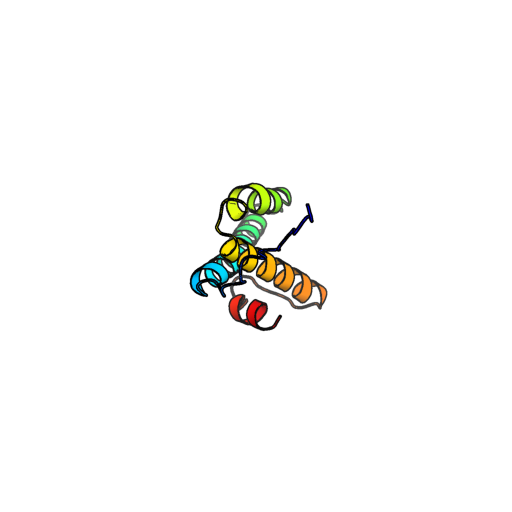N . ASP A 1 70 ? 1.234 3.374 -6.722 1.00 95.94 70 ASP A N 1
ATOM 571 C CA . ASP A 1 70 ? 0.055 3.043 -7.531 1.00 95.94 70 ASP A CA 1
ATOM 572 C C . ASP A 1 70 ? -0.951 2.236 -6.714 1.00 95.94 70 ASP A C 1
ATOM 574 O O . ASP A 1 70 ? -2.143 2.534 -6.708 1.00 95.94 70 ASP A O 1
ATOM 578 N N . ALA A 1 71 ? -0.473 1.268 -5.925 1.00 96.56 71 ALA A N 1
ATOM 579 C CA . ALA A 1 71 ? -1.333 0.558 -4.991 1.00 96.56 71 ALA A CA 1
ATOM 580 C C . ALA A 1 71 ? -1.960 1.520 -3.963 1.00 96.56 71 ALA A C 1
ATOM 582 O O . ALA A 1 71 ? -3.120 1.347 -3.592 1.00 96.56 71 ALA A O 1
ATOM 583 N N . LEU A 1 72 ? -1.240 2.558 -3.517 1.00 95.31 72 LEU A N 1
ATOM 584 C CA . LEU A 1 72 ? -1.760 3.519 -2.538 1.00 95.31 72 LEU A CA 1
ATOM 585 C C . LEU A 1 72 ? -2.850 4.372 -3.174 1.00 95.31 72 LEU A C 1
ATOM 587 O O . LEU A 1 72 ? -3.919 4.531 -2.585 1.00 95.31 72 LEU A O 1
ATOM 591 N N . GLY A 1 73 ? -2.606 4.847 -4.395 1.00 95.06 73 GLY A N 1
ATOM 592 C CA . GLY A 1 73 ? -3.601 5.538 -5.204 1.00 95.06 73 GLY A CA 1
ATOM 593 C C . GLY A 1 73 ? -4.846 4.683 -5.431 1.00 95.06 73 GLY A C 1
ATOM 594 O O . GLY A 1 73 ? -5.951 5.140 -5.154 1.00 95.06 73 GLY A O 1
ATOM 595 N N . ALA A 1 74 ? -4.679 3.427 -5.852 1.00 96.12 74 ALA A N 1
ATOM 596 C CA . ALA A 1 74 ? -5.779 2.490 -6.064 1.00 96.12 74 ALA A CA 1
ATOM 597 C C . ALA A 1 74 ? -6.601 2.257 -4.790 1.00 96.12 74 ALA A C 1
ATOM 599 O O . ALA A 1 74 ? -7.828 2.309 -4.841 1.00 96.12 74 ALA A O 1
ATOM 600 N N . TYR A 1 75 ? -5.946 2.051 -3.642 1.00 94.62 75 TYR A N 1
ATOM 601 C CA . TYR A 1 75 ? -6.635 1.898 -2.360 1.00 94.62 75 TYR A CA 1
ATOM 602 C C . TYR A 1 75 ? -7.477 3.135 -2.031 1.00 94.62 75 TYR A C 1
ATOM 604 O O . TYR A 1 75 ? -8.667 3.013 -1.752 1.00 94.62 75 TYR A O 1
ATOM 612 N N . VAL A 1 76 ? -6.880 4.330 -2.112 1.00 93.94 76 VAL A N 1
ATOM 613 C CA . VAL A 1 76 ? -7.569 5.599 -1.831 1.00 93.94 76 VAL A CA 1
ATOM 614 C C . VAL A 1 76 ? -8.763 5.787 -2.764 1.00 93.94 76 VAL A C 1
ATOM 616 O O . VAL A 1 76 ? -9.870 6.005 -2.282 1.00 93.94 76 VAL A O 1
ATOM 619 N N . LEU A 1 77 ? -8.574 5.645 -4.076 1.00 95.31 77 LEU A N 1
ATOM 620 C CA . LEU A 1 77 ? -9.643 5.827 -5.061 1.00 95.31 77 LEU A CA 1
ATOM 621 C C . LEU A 1 77 ? -10.813 4.873 -4.817 1.00 95.31 77 LEU A C 1
ATOM 623 O O . LEU A 1 77 ? -11.942 5.327 -4.661 1.00 95.31 77 LEU A O 1
ATOM 627 N N . LEU A 1 78 ? -10.541 3.575 -4.673 1.00 93.62 78 LEU A N 1
ATOM 628 C CA . LEU A 1 78 ? -11.579 2.577 -4.415 1.00 93.62 78 LEU A CA 1
ATOM 629 C C . LEU A 1 78 ? -12.320 2.852 -3.097 1.00 93.62 78 LEU A C 1
ATOM 631 O O . LEU A 1 78 ? -13.541 2.717 -3.037 1.00 93.62 78 LEU A O 1
ATOM 635 N N . THR A 1 79 ? -11.616 3.276 -2.040 1.00 92.25 79 THR A N 1
ATOM 636 C CA . THR A 1 79 ? -12.284 3.653 -0.781 1.00 92.25 79 THR A CA 1
ATOM 637 C C . THR A 1 79 ? -13.164 4.895 -0.928 1.00 92.25 79 THR A C 1
ATOM 639 O O . THR A 1 79 ? -14.241 4.941 -0.337 1.00 92.25 79 THR A O 1
ATOM 642 N N . LEU A 1 80 ? -12.753 5.879 -1.737 1.00 93.75 80 LEU A N 1
ATOM 643 C CA . LEU A 1 80 ? -13.548 7.078 -2.025 1.00 93.75 80 LEU A CA 1
ATOM 644 C C . LEU A 1 80 ? -14.777 6.769 -2.890 1.00 93.75 80 LEU A C 1
ATOM 646 O O . LEU A 1 80 ? -15.810 7.412 -2.728 1.00 93.75 80 LEU A O 1
ATOM 650 N N . GLU A 1 81 ? -14.699 5.751 -3.747 1.00 94.38 81 GLU A N 1
ATOM 651 C CA . GLU A 1 81 ? -15.840 5.194 -4.489 1.00 94.38 81 GLU A CA 1
ATOM 652 C C . GLU A 1 81 ? -16.817 4.405 -3.593 1.00 94.38 81 GLU A C 1
ATOM 654 O O . GLU A 1 81 ? -17.855 3.938 -4.058 1.00 94.38 81 GLU A O 1
ATOM 659 N N . GLY A 1 82 ? -16.512 4.256 -2.299 1.00 91.06 82 GLY A N 1
ATOM 660 C CA . GLY A 1 82 ? -17.344 3.540 -1.334 1.00 91.06 82 GLY A CA 1
ATOM 661 C C . GLY A 1 82 ? -17.059 2.039 -1.250 1.00 91.06 82 GLY A C 1
ATOM 662 O O . GLY A 1 82 ? -17.793 1.323 -0.564 1.00 91.06 82 GLY A O 1
ATOM 663 N N . CYS A 1 83 ? -15.997 1.539 -1.894 1.00 90.44 83 CYS A N 1
ATOM 664 C CA . CYS A 1 83 ? -15.602 0.140 -1.760 1.00 90.44 83 CYS A CA 1
ATOM 665 C C . CYS A 1 83 ? -15.049 -0.124 -0.352 1.00 90.44 83 CYS A C 1
ATOM 667 O O . CYS A 1 83 ? -14.058 0.476 0.072 1.00 90.44 83 CYS A O 1
ATOM 669 N N . GLN A 1 84 ? -15.643 -1.082 0.363 1.00 87.38 84 GLN A N 1
ATOM 670 C CA . GLN A 1 84 ? -15.070 -1.591 1.608 1.00 87.38 84 GLN A CA 1
ATOM 671 C C . GLN A 1 84 ? -13.921 -2.550 1.292 1.00 87.38 84 GLN A C 1
ATOM 673 O O . GLN A 1 84 ? -14.132 -3.727 1.011 1.00 87.38 84 GLN A O 1
ATOM 678 N N . LEU A 1 85 ? -12.695 -2.031 1.319 1.00 90.06 85 LEU A N 1
ATOM 679 C CA . LEU A 1 85 ? -11.490 -2.827 1.114 1.00 90.06 85 LEU A CA 1
ATOM 680 C C . LEU A 1 85 ? -10.965 -3.364 2.448 1.00 90.06 85 LEU A C 1
ATOM 682 O O . LEU A 1 85 ? -10.517 -2.592 3.294 1.00 90.06 85 LEU A O 1
ATOM 686 N N . ASP A 1 86 ? -10.954 -4.688 2.615 1.00 91.62 86 ASP A N 1
ATOM 687 C CA . ASP A 1 86 ? -10.132 -5.338 3.639 1.00 91.62 86 ASP A CA 1
ATOM 688 C C . ASP A 1 86 ? -8.743 -5.641 3.046 1.00 91.62 86 ASP A C 1
ATOM 690 O O . ASP A 1 86 ? -8.640 -6.453 2.121 1.00 91.62 86 ASP A O 1
ATOM 694 N N . PRO A 1 87 ? -7.646 -5.055 3.567 1.00 91.56 87 PRO A N 1
ATOM 695 C CA . PRO A 1 87 ? -6.286 -5.362 3.122 1.00 91.56 87 PRO A CA 1
ATOM 696 C C . PRO A 1 87 ? -5.915 -6.857 3.155 1.00 91.56 87 PRO A C 1
ATOM 698 O O . PRO A 1 87 ? -4.952 -7.271 2.500 1.00 91.56 87 PRO A O 1
ATOM 701 N N . ARG A 1 88 ? -6.622 -7.695 3.922 1.00 90.62 88 ARG A N 1
ATOM 702 C CA . ARG A 1 88 ? -6.414 -9.153 3.962 1.00 90.62 88 ARG A CA 1
ATOM 703 C C . ARG A 1 88 ? -6.924 -9.857 2.720 1.00 90.62 88 ARG A C 1
ATOM 705 O O . ARG A 1 88 ? -6.229 -10.752 2.256 1.00 90.62 88 ARG A O 1
ATOM 712 N N . ASP A 1 89 ? -8.029 -9.406 2.148 1.00 91.56 89 ASP A N 1
ATOM 713 C CA . ASP A 1 89 ? -8.673 -10.067 1.005 1.00 91.56 89 ASP A CA 1
ATOM 714 C C . ASP A 1 89 ? -8.545 -9.256 -0.289 1.00 91.56 89 ASP A C 1
ATOM 716 O O . ASP A 1 89 ? -8.850 -9.739 -1.377 1.00 91.56 89 ASP A O 1
ATOM 720 N N . TRP A 1 90 ? -8.032 -8.029 -0.192 1.00 94.62 90 TRP A N 1
ATOM 721 C CA . TRP A 1 90 ? -7.822 -7.161 -1.336 1.00 94.62 90 TRP A CA 1
ATOM 722 C C . TRP A 1 90 ? -6.747 -7.702 -2.290 1.00 94.62 90 TRP A C 1
ATOM 724 O O . TRP A 1 90 ? -5.559 -7.790 -1.951 1.00 94.62 90 TRP A O 1
ATOM 734 N N . ASP A 1 91 ? -7.165 -8.015 -3.519 1.00 94.75 91 ASP A N 1
ATOM 735 C CA . ASP A 1 91 ? -6.269 -8.336 -4.630 1.00 94.75 91 ASP A CA 1
ATOM 736 C C . ASP A 1 91 ? -5.634 -7.059 -5.200 1.00 94.75 91 ASP A C 1
ATOM 738 O O . ASP A 1 91 ? -6.068 -6.477 -6.199 1.00 94.75 91 ASP A O 1
ATOM 742 N N . VAL A 1 92 ? -4.575 -6.620 -4.522 1.00 95.06 92 VAL A N 1
ATOM 743 C CA . VAL A 1 92 ? -3.811 -5.424 -4.888 1.00 95.06 92 VAL A CA 1
ATOM 744 C C . VAL A 1 92 ? -3.206 -5.514 -6.292 1.00 95.06 92 VAL A C 1
ATOM 746 O O . VAL A 1 92 ? -3.127 -4.502 -6.980 1.00 95.06 92 VAL A O 1
ATOM 749 N N . LEU A 1 93 ? -2.815 -6.709 -6.753 1.00 95.38 93 LEU A N 1
ATOM 750 C CA . LEU A 1 93 ? -2.185 -6.870 -8.066 1.00 95.38 93 LEU A CA 1
ATOM 751 C C . LEU A 1 93 ? -3.204 -6.732 -9.194 1.00 95.38 93 LEU A C 1
ATOM 753 O O . LEU A 1 93 ? -2.894 -6.134 -10.222 1.00 95.38 93 LEU A O 1
ATOM 757 N N . ALA A 1 94 ? -4.420 -7.246 -9.003 1.00 93.62 94 ALA A N 1
ATOM 758 C CA . ALA A 1 94 ? -5.506 -7.000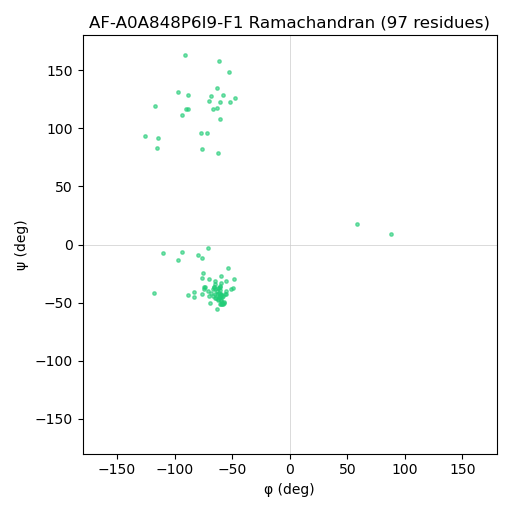 -9.942 1.00 93.62 94 ALA A CA 1
ATOM 759 C C . ALA A 1 94 ? -5.919 -5.521 -9.961 1.00 93.62 94 ALA A C 1
ATOM 761 O O . ALA A 1 94 ? -6.231 -4.998 -11.027 1.00 93.62 94 ALA A O 1
ATOM 762 N N . ALA A 1 95 ? -5.904 -4.845 -8.809 1.00 92.00 95 ALA A N 1
ATOM 763 C CA . ALA A 1 95 ? -6.283 -3.437 -8.710 1.00 92.00 95 ALA A CA 1
ATOM 764 C C . ALA A 1 95 ? -5.327 -2.515 -9.485 1.00 92.00 95 ALA A C 1
ATOM 766 O O . ALA A 1 95 ? -5.792 -1.688 -10.263 1.00 92.00 95 ALA A O 1
ATOM 767 N N . VAL A 1 96 ? -4.010 -2.696 -9.340 1.00 91.50 96 VAL A N 1
ATOM 768 C CA . VAL A 1 96 ? -3.019 -1.851 -10.035 1.00 91.50 96 VAL A CA 1
ATOM 769 C C . VAL A 1 96 ? -2.881 -2.171 -11.526 1.00 91.50 96 VAL A C 1
ATOM 771 O O . VAL A 1 96 ? -2.514 -1.305 -12.303 1.00 91.50 96 VAL A O 1
ATOM 774 N N . LYS A 1 97 ? -3.215 -3.394 -11.961 1.00 85.19 97 LYS A N 1
ATOM 775 C CA . LYS A 1 97 ? -3.205 -3.775 -13.389 1.00 85.19 97 LYS A CA 1
ATOM 776 C C . LYS A 1 97 ? -4.404 -3.235 -14.181 1.00 85.19 97 LYS A C 1
ATOM 778 O O . LYS A 1 97 ? -4.424 -3.373 -15.400 1.00 85.19 97 LYS A O 1
ATOM 783 N N . ARG A 1 98 ? -5.427 -2.710 -13.499 1.00 60.56 98 ARG A N 1
ATOM 784 C CA . ARG A 1 98 ? -6.654 -2.162 -14.107 1.00 60.56 98 ARG A CA 1
ATOM 785 C C . ARG A 1 98 ? -6.595 -0.649 -14.344 1.00 60.56 98 ARG A C 1
ATOM 787 O O . ARG A 1 98 ? -7.549 -0.120 -14.910 1.00 60.56 98 ARG A O 1
ATOM 794 N N . GLN A 1 99 ? -5.538 0.015 -13.881 1.00 54.72 99 GLN A N 1
ATOM 795 C CA . GLN A 1 99 ? -5.293 1.450 -14.057 1.00 54.72 99 GLN A CA 1
ATOM 796 C C . GLN A 1 99 ? -4.425 1.703 -15.289 1.00 54.72 99 GLN A C 1
ATOM 798 O O . GLN A 1 99 ? -4.622 2.770 -15.910 1.00 54.72 99 GLN A O 1
#

Mean predicted aligned error: 9.3 Å

Sequence (99 aa):
MQFAHSGHRPASYPSPPKLYEAGALALRRFLQQTQKSVYRSREFHPPLLREQIDYNVSLLPLDYRAGFMDALGAYVLLTLEGCQLDPRDWDVLAAVKRQ

Solvent-accessible surface area (backbone atoms only — not comparable to full-atom values): 5853 Å² total; per-residue (Å²): 138,81,90,78,90,77,84,77,76,76,78,84,66,84,64,65,66,66,44,24,53,50,16,23,52,46,42,38,50,49,51,42,51,49,52,54,43,26,71,73,71,72,52,83,64,74,65,57,59,54,48,41,48,71,60,64,37,62,77,45,59,69,49,25,38,48,22,24,50,46,32,49,49,47,53,53,52,43,44,75,74,66,47,88,76,50,54,87,77,53,60,52,69,65,54,52,74,72,112

Foldseek 3Di:
DDDDPDDDPPPPDVPDVVLLVLLLLVLLVVVLVQVVCCVVVVDRDVVVVVCCLVPVLVPDDPNSNNSNVLLVVLVVVCVVVVDDDDSVPDPSVVSSVVD